Protein AF-A0A916CZT8-F1 (afdb_monomer_lite)

Foldseek 3Di:
DDLVVLLVLLVVLLVLLVVLLVLLVPPPDPADPVLVVLSVVLNVVSVVLNVVSVVVSVCVVVVPDVVVVVDPDPVRSVVVSVVSSVVSVVSSVVNCVSVVVRD

pLDDT: mean 89.32, std 10.2, range [47.47, 97.38]

Structure (mmCIF, N/CA/C/O backbone):
data_AF-A0A916CZT8-F1
#
_entry.id   AF-A0A916CZT8-F1
#
loop_
_atom_site.group_PDB
_atom_site.id
_atom_site.type_symbol
_atom_site.label_atom_id
_atom_site.label_alt_id
_atom_site.label_comp_id
_atom_site.label_asym_id
_atom_site.label_entity_id
_atom_site.label_seq_id
_atom_site.pdbx_PDB_ins_code
_atom_site.Cartn_x
_atom_site.Cartn_y
_atom_site.Cartn_z
_atom_site.occupancy
_atom_site.B_iso_or_equiv
_atom_site.auth_seq_id
_atom_site.auth_comp_id
_atom_site.auth_asym_id
_atom_site.auth_atom_id
_atom_site.pdbx_PDB_model_num
ATOM 1 N N . MET A 1 1 ? -3.153 4.500 22.748 1.00 67.06 1 MET A N 1
ATOM 2 C CA . MET A 1 1 ? -3.014 4.662 21.289 1.00 67.06 1 MET A CA 1
ATOM 3 C C . MET A 1 1 ? -4.391 5.031 20.774 1.00 67.06 1 MET A C 1
ATOM 5 O O . MET A 1 1 ? -5.341 4.443 21.275 1.00 67.06 1 MET A O 1
ATOM 9 N N . SER A 1 2 ? -4.530 6.058 19.937 1.00 84.88 2 SER A N 1
ATOM 10 C CA . SER A 1 2 ? -5.842 6.485 19.430 1.00 84.88 2 SER A CA 1
ATOM 11 C C . SER A 1 2 ? -6.077 5.938 18.023 1.00 84.88 2 SER A C 1
ATOM 13 O O . SER A 1 2 ? -5.125 5.660 17.297 1.00 84.88 2 SER A O 1
ATOM 15 N N . VAL A 1 3 ? -7.346 5.834 17.623 1.00 85.31 3 VAL A N 1
ATOM 16 C CA . VAL A 1 3 ? -7.745 5.534 16.234 1.00 85.31 3 VAL A CA 1
ATOM 17 C C . VAL A 1 3 ? -7.135 6.542 15.250 1.00 85.31 3 VAL A C 1
ATOM 19 O O . VAL A 1 3 ? -6.746 6.167 14.153 1.00 85.31 3 VAL A O 1
ATOM 22 N N . GLU A 1 4 ? -6.960 7.796 15.673 1.00 89.69 4 GLU A N 1
ATOM 23 C CA . GLU A 1 4 ? -6.265 8.838 14.904 1.00 89.69 4 GLU A CA 1
ATOM 24 C C . GLU A 1 4 ? -4.826 8.431 14.545 1.00 89.69 4 GLU A C 1
ATOM 26 O O . GLU A 1 4 ? -4.433 8.550 13.393 1.00 89.69 4 GLU A O 1
ATOM 31 N N . THR A 1 5 ? -4.074 7.826 15.475 1.00 91.56 5 THR A N 1
ATOM 32 C CA . THR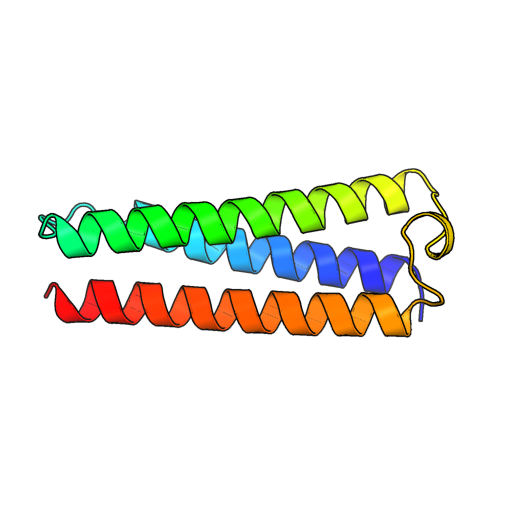 A 1 5 ? -2.721 7.309 15.188 1.00 91.56 5 THR A CA 1
ATOM 33 C C . THR A 1 5 ? -2.733 6.200 14.132 1.00 91.56 5 THR A C 1
ATOM 35 O O . THR A 1 5 ? -1.827 6.124 13.304 1.00 91.56 5 THR A O 1
ATOM 38 N N . VAL A 1 6 ? -3.752 5.336 14.149 1.00 92.44 6 VAL A N 1
ATOM 39 C CA . VAL A 1 6 ? -3.904 4.258 13.161 1.00 92.44 6 VAL A CA 1
ATOM 40 C C . VAL A 1 6 ? -4.195 4.845 11.778 1.00 92.44 6 VAL A C 1
ATOM 42 O O . VAL A 1 6 ? -3.575 4.437 10.798 1.00 92.44 6 VAL A O 1
ATOM 45 N N . ILE A 1 7 ? -5.088 5.835 11.702 1.00 93.56 7 ILE A N 1
ATOM 46 C CA . ILE A 1 7 ? -5.421 6.541 10.456 1.00 93.56 7 ILE A CA 1
ATOM 47 C C . ILE A 1 7 ? -4.194 7.280 9.902 1.00 93.56 7 ILE A C 1
ATOM 49 O O . ILE A 1 7 ? -3.898 7.163 8.713 1.00 93.56 7 ILE A O 1
ATOM 53 N N . ASP A 1 8 ? -3.420 7.960 10.749 1.00 95.00 8 ASP A N 1
ATOM 54 C CA . ASP A 1 8 ? -2.180 8.626 10.333 1.00 95.00 8 ASP A CA 1
ATOM 55 C C . ASP A 1 8 ? -1.173 7.630 9.730 1.00 95.00 8 ASP A C 1
ATOM 57 O O . ASP A 1 8 ? -0.571 7.890 8.683 1.00 95.00 8 ASP A O 1
ATOM 61 N N . GLN A 1 9 ? -1.017 6.454 10.348 1.00 95.19 9 GLN A N 1
ATOM 62 C CA . GLN A 1 9 ? -0.136 5.401 9.837 1.00 95.19 9 GLN A CA 1
ATOM 63 C C . GLN A 1 9 ? -0.648 4.819 8.505 1.00 95.19 9 GLN A C 1
ATOM 65 O O . GLN A 1 9 ? 0.144 4.555 7.593 1.00 95.19 9 GLN A O 1
ATOM 70 N N . MET A 1 10 ? -1.968 4.658 8.352 1.00 96.19 10 MET A N 1
ATOM 71 C CA . MET A 1 10 ? -2.595 4.266 7.084 1.00 96.19 10 MET A CA 1
ATOM 72 C C . MET A 1 10 ? -2.302 5.283 5.977 1.00 96.19 10 MET A C 1
ATOM 74 O O . MET A 1 10 ? -1.873 4.898 4.883 1.00 96.19 10 MET A O 1
ATOM 78 N N . GLN A 1 11 ? -2.455 6.577 6.266 1.00 97.06 11 GLN A N 1
ATOM 79 C CA . GLN A 1 11 ? -2.135 7.643 5.321 1.00 97.06 11 GLN A CA 1
ATOM 80 C C . GLN A 1 11 ? -0.650 7.614 4.928 1.00 97.06 11 GLN A C 1
ATOM 82 O O . GLN A 1 11 ? -0.326 7.700 3.742 1.00 97.06 11 GLN A O 1
ATOM 87 N N . GLY A 1 12 ? 0.251 7.381 5.888 1.00 96.44 12 GLY A N 1
ATOM 88 C CA . GLY A 1 12 ? 1.682 7.198 5.624 1.00 96.44 12 GLY A CA 1
ATOM 89 C C . GLY A 1 12 ? 1.977 6.052 4.646 1.00 96.44 12 GLY A C 1
ATOM 90 O O . GLY A 1 12 ? 2.775 6.212 3.714 1.00 96.44 12 GLY A O 1
ATOM 91 N N . CYS A 1 13 ? 1.287 4.917 4.789 1.00 96.44 13 CYS A N 1
ATOM 92 C CA . CYS A 1 13 ? 1.398 3.790 3.859 1.00 96.44 13 CYS A CA 1
ATOM 93 C C . CYS A 1 13 ? 0.892 4.153 2.452 1.00 96.44 13 CYS A C 1
ATOM 95 O O . CYS A 1 13 ? 1.559 3.858 1.454 1.00 96.44 13 CYS A O 1
ATOM 97 N N . ILE A 1 14 ? -0.262 4.823 2.356 1.00 97.38 14 ILE A N 1
ATOM 98 C CA . ILE A 1 14 ? -0.841 5.270 1.079 1.00 97.38 14 ILE A CA 1
ATOM 99 C C . ILE A 1 14 ? 0.112 6.229 0.361 1.00 97.38 14 ILE A C 1
ATOM 101 O O . ILE A 1 14 ? 0.368 6.062 -0.837 1.00 97.38 14 ILE A O 1
ATOM 105 N N . ASP A 1 15 ? 0.680 7.196 1.078 1.00 97.06 15 ASP A N 1
ATOM 106 C CA . ASP A 1 15 ? 1.604 8.183 0.520 1.00 97.06 15 ASP A CA 1
ATOM 107 C C . ASP A 1 15 ? 2.895 7.520 0.026 1.00 97.06 15 ASP A C 1
ATOM 109 O O . ASP A 1 15 ? 3.360 7.792 -1.088 1.00 97.06 15 ASP A O 1
ATOM 113 N N . ALA A 1 16 ? 3.454 6.590 0.808 1.00 94.62 16 ALA A N 1
ATOM 114 C CA . ALA A 1 16 ? 4.646 5.837 0.428 1.00 94.62 16 ALA A CA 1
ATOM 115 C C . ALA A 1 16 ? 4.412 4.984 -0.831 1.00 94.62 16 ALA A C 1
ATOM 117 O O . ALA A 1 16 ? 5.240 4.989 -1.753 1.00 94.62 16 ALA A O 1
ATOM 118 N N . ALA A 1 17 ? 3.280 4.281 -0.907 1.00 95.06 17 ALA A N 1
ATOM 119 C CA . ALA A 1 17 ? 2.924 3.480 -2.073 1.00 95.06 17 ALA A CA 1
ATOM 120 C C . ALA A 1 17 ? 2.643 4.358 -3.303 1.00 95.06 17 ALA A C 1
ATOM 122 O O . ALA A 1 17 ? 3.131 4.072 -4.398 1.00 95.06 17 ALA A O 1
ATOM 123 N N . THR A 1 18 ? 1.926 5.470 -3.133 1.00 95.06 18 THR A N 1
ATOM 124 C CA . THR A 1 18 ? 1.630 6.422 -4.215 1.00 95.06 18 THR A CA 1
ATOM 125 C C . THR A 1 18 ? 2.906 7.044 -4.767 1.00 95.06 18 THR A C 1
ATOM 127 O O . THR A 1 18 ? 3.080 7.131 -5.984 1.00 95.06 18 THR A O 1
ATOM 130 N N . LYS A 1 19 ? 3.854 7.400 -3.895 1.00 93.69 19 LYS A N 1
ATOM 131 C CA . LYS A 1 19 ? 5.178 7.880 -4.300 1.00 93.69 19 LYS A CA 1
ATOM 132 C C . LYS A 1 19 ? 5.941 6.827 -5.107 1.00 93.69 19 LYS A C 1
ATOM 134 O O . LYS A 1 19 ? 6.464 7.150 -6.170 1.00 93.69 19 LYS A O 1
ATOM 139 N N . ALA A 1 20 ? 5.945 5.571 -4.653 1.00 92.00 20 ALA A N 1
ATOM 140 C CA . ALA A 1 20 ? 6.574 4.456 -5.368 1.00 92.00 20 ALA A CA 1
ATOM 141 C C . ALA A 1 20 ? 6.012 4.277 -6.789 1.00 92.00 20 ALA A C 1
ATOM 143 O O . ALA A 1 20 ? 6.757 4.063 -7.746 1.00 92.00 20 ALA A O 1
ATOM 144 N N . ARG A 1 21 ? 4.690 4.413 -6.938 1.00 92.19 21 ARG A N 1
ATOM 145 C CA . ARG A 1 21 ? 4.012 4.381 -8.243 1.00 92.19 21 ARG A CA 1
ATOM 146 C C . ARG A 1 21 ? 4.329 5.603 -9.098 1.00 92.19 21 ARG A C 1
ATOM 148 O O . ARG A 1 21 ? 4.558 5.480 -10.298 1.00 92.19 21 ARG A O 1
ATOM 155 N N . GLY A 1 22 ? 4.397 6.784 -8.491 1.00 87.44 22 GLY A N 1
ATOM 156 C CA . GLY A 1 22 ? 4.837 8.001 -9.173 1.00 87.44 22 GLY A CA 1
ATOM 157 C C . GLY A 1 22 ? 6.254 7.863 -9.732 1.00 87.44 22 GLY A C 1
ATOM 158 O O . GLY A 1 22 ? 6.541 8.357 -10.823 1.00 87.44 22 GLY A O 1
ATOM 159 N N . ASP A 1 23 ? 7.125 7.138 -9.028 1.00 85.06 23 ASP A N 1
ATOM 160 C CA . ASP A 1 23 ? 8.452 6.817 -9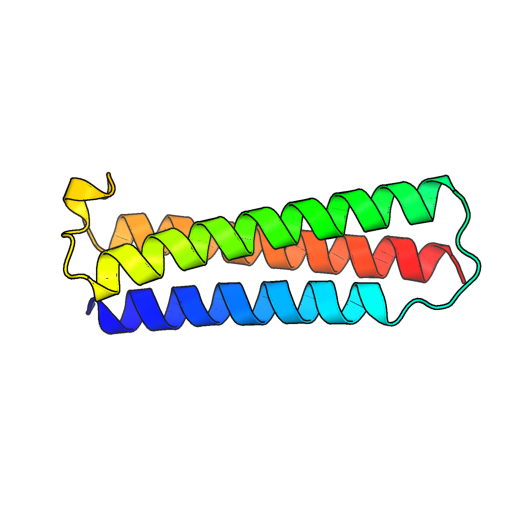.533 1.00 85.06 23 ASP A CA 1
ATOM 161 C C . ASP A 1 23 ? 8.368 5.906 -10.757 1.00 85.06 23 ASP A C 1
ATOM 163 O O . ASP A 1 23 ? 9.081 6.188 -11.715 1.00 85.06 23 ASP A O 1
ATOM 167 N N . LEU A 1 24 ? 7.487 4.892 -10.799 1.00 83.25 24 LEU A N 1
ATOM 168 C CA . LEU A 1 24 ? 7.252 4.040 -11.981 1.00 83.25 24 LEU A CA 1
ATOM 169 C C . LEU A 1 24 ? 6.920 4.856 -13.234 1.00 83.25 24 LEU A C 1
ATOM 171 O O . LEU A 1 24 ? 7.626 4.711 -14.233 1.00 83.25 24 LEU A O 1
ATOM 175 N N . ALA A 1 25 ? 5.934 5.755 -13.149 1.00 71.88 25 ALA A N 1
ATOM 176 C CA . ALA A 1 25 ? 5.429 6.545 -14.278 1.00 71.88 25 ALA A CA 1
ATOM 177 C C . ALA A 1 25 ? 6.482 7.462 -14.932 1.00 71.88 25 ALA A C 1
ATOM 179 O O . ALA A 1 25 ? 6.354 7.818 -16.100 1.00 71.88 25 ALA A O 1
ATOM 180 N N . LYS A 1 26 ? 7.546 7.828 -14.205 1.00 67.75 26 LYS A N 1
ATOM 181 C CA . LYS A 1 26 ? 8.638 8.671 -14.723 1.00 67.75 26 LYS A CA 1
ATOM 182 C C . LYS A 1 26 ? 9.635 7.922 -15.618 1.00 67.75 26 LYS A C 1
ATOM 184 O O . LYS A 1 26 ? 10.547 8.550 -16.148 1.00 67.75 26 LYS A O 1
ATOM 189 N N . SER A 1 27 ? 9.499 6.605 -15.789 1.00 62.66 27 SER A N 1
ATOM 190 C CA . SER A 1 27 ? 10.335 5.836 -16.719 1.00 62.66 27 SER A CA 1
ATOM 191 C C . SER A 1 27 ? 9.774 5.890 -18.135 1.00 62.66 27 SER A C 1
ATOM 193 O O . SER A 1 27 ? 9.013 5.019 -18.536 1.00 62.66 27 SER A O 1
ATOM 195 N N . GLY A 1 28 ? 10.175 6.914 -18.887 1.00 54.94 28 GLY A N 1
ATOM 196 C CA . GLY A 1 28 ? 9.957 7.013 -20.335 1.00 54.94 28 GLY A CA 1
ATOM 197 C C . GLY A 1 28 ? 11.019 6.296 -21.181 1.00 54.94 28 GLY A C 1
ATOM 198 O O . GLY A 1 28 ? 11.096 6.549 -22.379 1.00 54.94 28 GLY A O 1
ATOM 199 N N . ASP A 1 29 ? 11.852 5.449 -20.570 1.00 60.00 29 ASP A N 1
ATOM 200 C CA . ASP A 1 29 ? 12.970 4.785 -21.245 1.00 60.00 29 ASP A CA 1
ATOM 201 C C . ASP A 1 29 ? 12.525 3.498 -21.956 1.00 60.00 29 ASP A C 1
ATOM 203 O O . ASP A 1 29 ? 11.578 2.827 -21.537 1.00 60.00 29 ASP A O 1
ATOM 207 N N . ALA A 1 30 ? 13.235 3.148 -23.033 1.00 65.12 30 ALA A N 1
ATOM 208 C CA . ALA A 1 30 ? 13.056 1.915 -23.796 1.00 65.12 30 ALA A CA 1
ATOM 209 C C . ALA A 1 30 ? 13.475 0.690 -22.963 1.00 65.12 30 ALA A C 1
ATOM 211 O O . ALA A 1 30 ? 14.555 0.134 -23.136 1.00 65.12 30 ALA A O 1
ATOM 212 N N . LEU A 1 31 ? 12.618 0.296 -22.024 1.00 73.25 31 LEU A N 1
ATOM 213 C CA . LEU A 1 31 ? 12.751 -0.938 -21.262 1.00 73.25 31 LEU A CA 1
ATOM 214 C C . LEU A 1 31 ? 12.529 -2.139 -22.182 1.00 73.25 31 LEU A C 1
ATOM 216 O O . LEU A 1 31 ? 11.648 -2.117 -23.047 1.00 73.25 31 LEU A O 1
ATOM 220 N N . ASP A 1 32 ? 13.285 -3.214 -21.962 1.00 81.75 32 ASP A N 1
ATOM 221 C CA . ASP A 1 32 ? 12.943 -4.495 -22.568 1.00 81.75 32 ASP A CA 1
ATOM 222 C C . ASP A 1 32 ? 11.575 -4.999 -22.056 1.00 81.75 32 ASP A C 1
ATOM 224 O O . ASP A 1 32 ? 11.026 -4.535 -21.048 1.00 81.75 32 ASP A O 1
ATOM 228 N N . HIS A 1 33 ? 10.986 -5.947 -22.788 1.00 82.44 33 HIS A N 1
ATOM 229 C CA . HIS A 1 33 ? 9.642 -6.447 -22.499 1.00 82.44 33 HIS A CA 1
ATOM 230 C C . HIS A 1 33 ? 9.520 -7.111 -21.114 1.00 82.44 33 HIS A C 1
ATOM 232 O O . HIS A 1 33 ? 8.454 -7.042 -20.493 1.00 82.44 33 HIS A O 1
ATOM 238 N N . ASP A 1 34 ? 10.589 -7.736 -20.614 1.00 86.31 34 ASP A N 1
ATOM 239 C CA . ASP A 1 34 ? 10.601 -8.405 -19.310 1.00 86.31 34 ASP A CA 1
ATOM 240 C C . ASP A 1 34 ? 10.643 -7.369 -18.177 1.00 86.31 34 ASP A C 1
ATOM 242 O O . ASP A 1 34 ? 9.807 -7.400 -17.271 1.00 86.31 34 ASP A O 1
ATOM 246 N N . ALA A 1 35 ? 11.520 -6.369 -18.277 1.00 86.94 35 ALA A N 1
ATOM 247 C CA . ALA A 1 35 ? 11.579 -5.243 -17.355 1.00 86.94 35 ALA A CA 1
ATOM 248 C C . ALA A 1 35 ? 10.243 -4.484 -17.309 1.00 86.94 35 ALA A C 1
ATOM 250 O O . ALA A 1 35 ? 9.711 -4.240 -16.223 1.00 86.94 35 ALA A O 1
ATOM 251 N N . ALA A 1 36 ? 9.641 -4.187 -18.465 1.00 86.62 36 ALA A N 1
ATOM 252 C CA . ALA A 1 36 ? 8.330 -3.542 -18.537 1.00 86.62 36 ALA A CA 1
ATOM 253 C C . ALA A 1 36 ? 7.224 -4.387 -17.872 1.00 86.62 36 ALA A C 1
ATOM 255 O O . ALA A 1 36 ? 6.399 -3.862 -17.120 1.00 86.62 36 ALA A O 1
ATOM 256 N N . SER A 1 37 ? 7.226 -5.705 -18.090 1.00 89.00 37 SER A N 1
ATOM 257 C CA . SER A 1 37 ? 6.258 -6.624 -17.475 1.00 89.00 37 SER A CA 1
ATOM 258 C C . SER A 1 37 ? 6.405 -6.684 -15.953 1.00 89.00 37 SER A C 1
ATOM 260 O O . SER A 1 37 ? 5.403 -6.637 -15.233 1.00 89.00 37 SER A O 1
ATOM 262 N N . ARG A 1 38 ? 7.642 -6.718 -15.444 1.00 90.69 38 ARG A N 1
ATOM 263 C CA . ARG A 1 38 ? 7.928 -6.701 -14.001 1.00 90.69 38 ARG A CA 1
ATOM 264 C C . ARG A 1 38 ? 7.521 -5.380 -13.353 1.00 90.69 38 ARG A C 1
ATOM 266 O O . ARG A 1 38 ? 6.907 -5.400 -12.290 1.00 90.69 38 ARG A O 1
ATOM 273 N N . LEU A 1 39 ? 7.795 -4.241 -13.993 1.00 90.50 39 LEU A N 1
ATOM 274 C CA . LEU A 1 39 ? 7.354 -2.933 -13.493 1.00 90.50 39 LEU A CA 1
ATOM 275 C C . LEU A 1 39 ? 5.823 -2.812 -13.470 1.00 90.50 39 LEU A C 1
ATOM 277 O O . LEU A 1 39 ? 5.273 -2.305 -12.496 1.00 90.50 39 LEU A O 1
ATOM 281 N N . ASN A 1 40 ? 5.126 -3.337 -14.482 1.00 90.88 40 ASN A N 1
ATOM 282 C CA . ASN A 1 40 ? 3.661 -3.391 -14.490 1.00 90.88 40 ASN A CA 1
ATOM 283 C C . ASN A 1 40 ? 3.107 -4.281 -13.370 1.00 90.88 40 ASN A C 1
ATOM 285 O O . ASN A 1 40 ? 2.093 -3.950 -12.756 1.00 90.88 40 ASN A O 1
ATOM 289 N N . TRP A 1 41 ? 3.756 -5.414 -13.090 1.00 94.31 41 TRP A N 1
ATOM 290 C CA . TRP A 1 41 ? 3.386 -6.250 -11.950 1.00 94.31 41 TRP A CA 1
ATOM 291 C C . TRP A 1 41 ? 3.574 -5.497 -10.624 1.00 94.31 41 TRP A C 1
ATOM 293 O O . TRP A 1 41 ? 2.662 -5.506 -9.798 1.00 94.31 41 TRP A O 1
ATOM 303 N N . LEU A 1 42 ? 4.688 -4.775 -10.456 1.00 94.44 42 LEU A N 1
ATOM 304 C CA . LEU A 1 42 ? 4.953 -3.947 -9.273 1.00 94.44 42 LEU A CA 1
ATOM 305 C C . LEU A 1 42 ? 3.928 -2.812 -9.104 1.00 94.44 42 LEU A C 1
ATOM 307 O O . LEU A 1 42 ? 3.465 -2.588 -7.986 1.00 94.44 42 LEU A O 1
ATOM 311 N N . ASP A 1 43 ? 3.514 -2.144 -10.188 1.00 94.56 43 ASP A N 1
ATOM 312 C CA . ASP A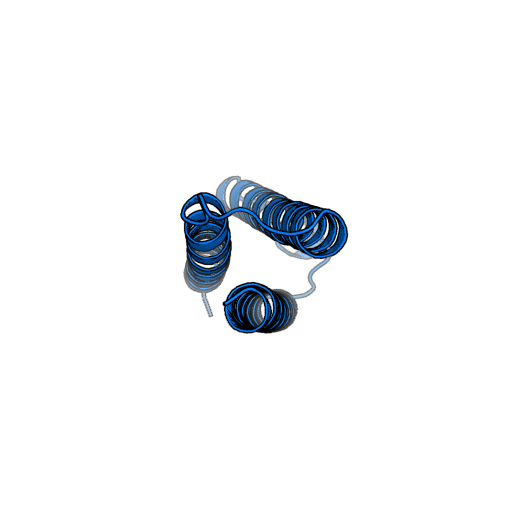 1 43 ? 2.450 -1.124 -10.138 1.00 94.56 43 ASP A CA 1
ATOM 313 C C . ASP A 1 43 ? 1.130 -1.701 -9.610 1.00 94.56 43 ASP A C 1
ATOM 315 O O . ASP A 1 43 ? 0.458 -1.093 -8.771 1.00 94.56 43 ASP A O 1
ATOM 319 N N . ARG A 1 44 ? 0.772 -2.911 -10.056 1.00 95.12 44 ARG A N 1
ATOM 320 C CA . ARG A 1 44 ? -0.431 -3.608 -9.583 1.00 95.12 44 ARG A CA 1
ATOM 321 C C . ARG A 1 44 ? -0.339 -3.969 -8.103 1.00 95.12 44 ARG A C 1
ATOM 323 O O . ARG A 1 44 ? -1.326 -3.783 -7.398 1.00 95.12 44 ARG A O 1
ATOM 330 N N . GLN A 1 45 ? 0.817 -4.439 -7.626 1.00 96.06 45 GLN A N 1
ATOM 331 C CA . GLN A 1 45 ? 1.008 -4.753 -6.202 1.00 96.06 45 GLN A CA 1
ATOM 332 C C . GLN A 1 45 ? 0.855 -3.506 -5.324 1.00 96.06 45 GLN A C 1
ATOM 334 O O . GLN A 1 45 ? 0.119 -3.525 -4.339 1.00 96.06 45 GLN A O 1
ATOM 339 N N . LEU A 1 46 ? 1.480 -2.394 -5.720 1.00 95.31 46 LEU A N 1
ATOM 340 C CA . LEU A 1 46 ? 1.341 -1.121 -5.011 1.00 95.31 46 LEU A CA 1
ATOM 341 C C . LEU A 1 46 ? -0.106 -0.6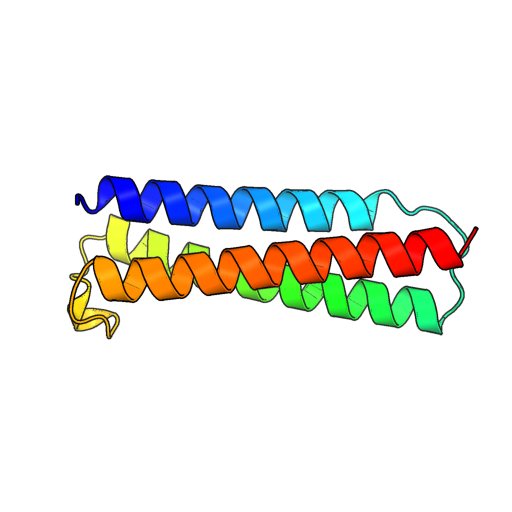19 -5.028 1.00 95.31 46 LEU A C 1
ATOM 343 O O . LEU A 1 46 ? -0.614 -0.176 -4.003 1.00 95.31 46 LEU A O 1
ATOM 347 N N . THR A 1 47 ? -0.792 -0.726 -6.168 1.00 95.88 47 THR A N 1
ATOM 348 C CA . THR A 1 47 ? -2.209 -0.350 -6.285 1.00 95.88 47 THR A CA 1
ATOM 349 C C . THR A 1 47 ? -3.090 -1.182 -5.356 1.00 95.88 47 THR A C 1
ATOM 351 O O . THR A 1 47 ? -3.951 -0.627 -4.679 1.00 95.88 47 THR A O 1
ATOM 354 N N . ALA A 1 48 ? -2.861 -2.495 -5.278 1.00 95.56 48 ALA A N 1
ATOM 355 C CA . ALA A 1 48 ? -3.614 -3.376 -4.392 1.00 95.56 48 ALA A CA 1
ATOM 356 C C . ALA A 1 48 ? -3.449 -2.982 -2.916 1.00 95.56 48 ALA A C 1
ATOM 358 O O . ALA A 1 48 ? -4.439 -2.933 -2.189 1.00 95.56 48 ALA A O 1
ATOM 359 N N . ARG A 1 49 ? -2.227 -2.633 -2.488 1.00 95.06 49 ARG A N 1
ATOM 360 C CA . ARG A 1 49 ? -1.969 -2.151 -1.121 1.00 95.06 49 ARG A CA 1
ATOM 361 C C . ARG A 1 49 ? -2.625 -0.807 -0.835 1.00 95.06 49 ARG A C 1
ATOM 363 O O . ARG A 1 49 ? -3.221 -0.656 0.223 1.00 95.06 49 ARG A O 1
ATOM 370 N N . ILE A 1 50 ? -2.587 0.132 -1.783 1.00 96.38 50 ILE A N 1
ATOM 371 C CA . ILE A 1 50 ? -3.287 1.418 -1.645 1.00 96.38 50 ILE A CA 1
ATOM 372 C C . ILE A 1 50 ? -4.782 1.186 -1.427 1.00 96.38 50 ILE A C 1
ATOM 374 O O . ILE A 1 50 ? -5.337 1.701 -0.465 1.00 96.38 50 ILE A O 1
ATOM 378 N N . VAL A 1 51 ? -5.420 0.378 -2.279 1.00 96.69 51 VAL A N 1
ATOM 379 C CA . VAL A 1 51 ? -6.862 0.102 -2.183 1.00 96.69 51 VAL A CA 1
ATOM 380 C C . VAL A 1 51 ? -7.209 -0.601 -0.871 1.00 96.69 51 VAL A C 1
ATOM 382 O O . VAL A 1 51 ? -8.203 -0.253 -0.241 1.00 96.69 51 VAL A O 1
ATOM 385 N N . GLN A 1 52 ? -6.384 -1.556 -0.436 1.00 94.88 52 GLN A N 1
ATOM 386 C CA . GLN A 1 52 ? -6.568 -2.252 0.837 1.00 94.88 52 GLN A CA 1
ATOM 387 C C . GLN A 1 52 ? -6.545 -1.277 2.022 1.00 94.88 52 GLN A C 1
ATOM 389 O O . GLN A 1 52 ? -7.463 -1.287 2.839 1.00 94.88 52 GLN A O 1
ATOM 394 N N . VAL A 1 53 ? -5.519 -0.425 2.105 1.00 95.75 53 VAL A N 1
ATOM 39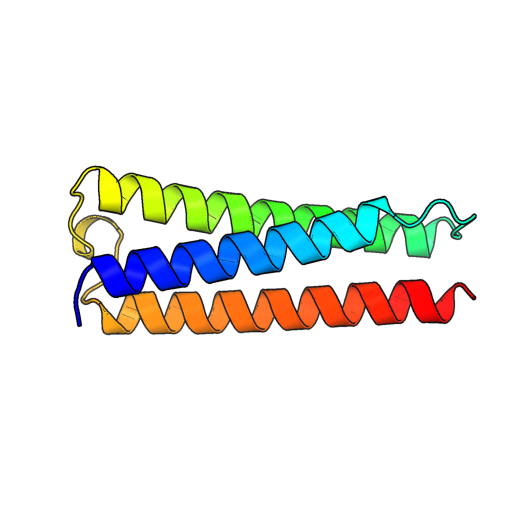5 C CA . VAL A 1 53 ? -5.370 0.533 3.209 1.00 95.75 53 VAL A CA 1
ATOM 396 C C . VAL A 1 53 ? -6.455 1.612 3.156 1.00 95.75 53 VAL A C 1
ATOM 398 O O . VAL A 1 53 ? -7.018 1.951 4.189 1.00 95.75 53 VAL A O 1
ATOM 401 N N . GLN A 1 54 ? -6.818 2.096 1.964 1.00 96.38 54 GLN A N 1
ATOM 402 C CA . GLN A 1 54 ? -7.925 3.043 1.789 1.00 96.38 54 GLN A CA 1
ATOM 403 C C . GLN A 1 54 ? -9.266 2.465 2.245 1.00 96.38 54 GLN A C 1
ATOM 405 O O . GLN A 1 54 ? -10.036 3.176 2.879 1.00 96.38 54 GLN A O 1
ATOM 410 N N . GLY A 1 55 ? -9.543 1.192 1.945 1.00 95.19 55 GLY A N 1
ATOM 411 C CA . GLY A 1 55 ? -10.755 0.519 2.416 1.00 95.19 55 GLY A CA 1
ATOM 412 C C . GLY A 1 55 ? -10.827 0.486 3.942 1.00 95.19 55 GLY A C 1
ATOM 413 O O . GLY A 1 55 ? -11.807 0.945 4.516 1.00 95.19 55 GLY A O 1
ATOM 414 N N . LEU A 1 56 ? -9.744 0.045 4.592 1.00 94.00 56 LEU A N 1
ATOM 415 C CA . LEU A 1 56 ? -9.656 0.012 6.056 1.00 94.00 56 LEU A CA 1
ATOM 416 C C . LEU A 1 56 ? -9.798 1.403 6.686 1.00 94.00 56 LEU A C 1
ATOM 418 O O . LEU A 1 56 ? -10.471 1.555 7.703 1.00 94.00 56 LEU A O 1
ATOM 422 N N . MET A 1 57 ? -9.179 2.417 6.081 1.00 94.94 57 MET A N 1
ATOM 423 C CA . MET A 1 57 ? -9.247 3.794 6.563 1.00 94.94 57 MET A CA 1
ATOM 424 C C . MET A 1 57 ? -10.672 4.348 6.473 1.00 94.94 57 MET A C 1
ATOM 426 O O . MET A 1 57 ? -11.174 4.880 7.457 1.00 94.94 57 MET A O 1
ATOM 430 N N . LEU A 1 58 ? -11.351 4.150 5.336 1.00 95.88 58 LEU A N 1
ATOM 431 C CA . LEU A 1 58 ? -12.746 4.561 5.147 1.00 95.88 58 LEU A CA 1
ATOM 432 C C . LEU A 1 58 ? -13.684 3.882 6.150 1.00 95.88 58 LEU A C 1
ATOM 434 O O . LEU A 1 58 ? -14.591 4.524 6.676 1.00 95.88 58 LEU A O 1
ATOM 438 N N . ASP A 1 59 ? -13.459 2.599 6.434 1.00 95.00 59 ASP A N 1
ATOM 439 C CA . ASP A 1 59 ? -14.249 1.866 7.418 1.00 95.00 59 ASP A CA 1
ATOM 440 C C . ASP A 1 59 ? -14.062 2.442 8.836 1.00 95.00 59 ASP A C 1
ATOM 442 O O . ASP A 1 59 ? -15.039 2.666 9.558 1.00 95.00 59 ASP A O 1
ATOM 446 N N . LEU A 1 60 ? -12.822 2.753 9.229 1.00 92.38 60 LEU A N 1
ATOM 447 C CA . LEU A 1 60 ? -12.528 3.389 10.518 1.00 92.38 60 LEU A CA 1
ATOM 448 C C . LEU A 1 60 ? -13.106 4.804 10.622 1.00 92.38 60 LEU A C 1
ATOM 450 O O . LEU A 1 60 ? -13.686 5.155 11.650 1.00 92.38 60 LEU A O 1
ATOM 454 N N . GLU A 1 61 ? -13.000 5.605 9.562 1.00 92.94 61 GLU A N 1
ATOM 455 C CA . GLU A 1 61 ? -13.590 6.948 9.486 1.00 92.94 61 GLU A CA 1
ATOM 456 C C . GLU A 1 61 ? -15.124 6.911 9.547 1.00 92.94 61 GLU A C 1
ATOM 458 O O . GLU A 1 61 ? -15.747 7.810 10.117 1.00 92.94 61 GLU A O 1
ATOM 463 N N . ALA A 1 62 ? -15.745 5.847 9.030 1.00 93.88 62 ALA A N 1
ATOM 464 C CA . ALA A 1 62 ? -17.178 5.588 9.167 1.00 93.88 62 ALA A CA 1
ATOM 465 C C . ALA A 1 62 ? -17.585 5.137 10.586 1.00 93.88 62 ALA A C 1
ATOM 467 O O . ALA A 1 62 ? -18.775 4.962 10.862 1.00 93.88 62 ALA A O 1
ATOM 468 N N . GLY A 1 63 ? -16.621 4.962 11.494 1.00 92.69 63 GLY A N 1
ATOM 469 C CA . GLY A 1 63 ? -16.847 4.574 12.882 1.00 92.69 63 GLY A CA 1
ATOM 470 C C . GLY A 1 63 ? -17.032 3.071 13.090 1.00 92.69 63 GLY A C 1
ATOM 471 O O . GLY A 1 63 ? -17.537 2.672 14.143 1.00 92.69 63 GLY A O 1
ATOM 472 N N . LEU A 1 64 ? -16.648 2.227 12.121 1.00 93.38 64 LEU A N 1
ATOM 473 C CA . LEU A 1 64 ? -16.638 0.780 12.330 1.00 93.38 64 LEU A CA 1
ATOM 474 C C . LEU A 1 64 ? -15.586 0.424 13.389 1.00 93.38 64 LEU A C 1
ATOM 476 O O . LEU A 1 64 ? -14.433 0.847 13.289 1.00 93.38 64 LEU A O 1
ATOM 480 N N . PRO A 1 65 ? -15.949 -0.364 14.415 1.00 91.31 65 PRO A N 1
ATOM 481 C CA . PRO A 1 65 ? -14.979 -0.783 15.410 1.00 91.31 65 PRO A CA 1
ATOM 482 C C . PRO A 1 65 ? -14.005 -1.791 14.792 1.00 91.31 65 PRO A C 1
ATOM 484 O O . PRO A 1 65 ? -14.402 -2.639 13.991 1.00 91.31 65 PRO A O 1
ATOM 487 N N . LEU A 1 66 ? -12.750 -1.761 15.243 1.00 90.44 66 LEU A N 1
ATOM 488 C CA . LEU A 1 66 ? -11.680 -2.668 14.803 1.00 90.44 66 LEU A CA 1
ATOM 489 C C . LEU A 1 66 ? -12.084 -4.149 14.829 1.00 90.44 66 LEU A C 1
ATOM 491 O O . LEU A 1 66 ? -11.766 -4.897 13.906 1.00 90.44 66 LEU A O 1
ATOM 495 N N . SER A 1 67 ? -12.878 -4.552 15.821 1.00 93.19 67 SER A N 1
ATOM 496 C CA . SER A 1 67 ? -13.395 -5.918 15.941 1.00 93.19 67 SER A CA 1
ATOM 497 C C . SER A 1 67 ? -14.298 -6.339 14.780 1.00 93.19 67 SER A C 1
ATOM 499 O O . SER A 1 67 ? -14.296 -7.508 14.404 1.00 93.19 67 SER A O 1
ATOM 501 N N . SER A 1 68 ? -15.038 -5.405 14.173 1.00 92.19 68 SER A N 1
ATOM 502 C CA . SER A 1 68 ? -15.843 -5.669 12.968 1.00 92.19 68 SER A CA 1
ATOM 503 C C . SER A 1 68 ? -14.986 -5.801 11.709 1.00 92.19 68 SER A C 1
ATOM 505 O O . SER A 1 68 ? -15.415 -6.432 10.748 1.00 92.19 68 SER A O 1
ATOM 507 N N . LEU A 1 69 ? -13.771 -5.252 11.736 1.00 90.44 69 LEU A N 1
ATOM 508 C CA . LEU A 1 69 ? -12.767 -5.371 10.677 1.00 90.44 69 LEU A CA 1
ATOM 509 C C . LEU A 1 69 ? -11.842 -6.584 10.882 1.00 90.44 69 LEU A C 1
ATOM 511 O O . LEU A 1 69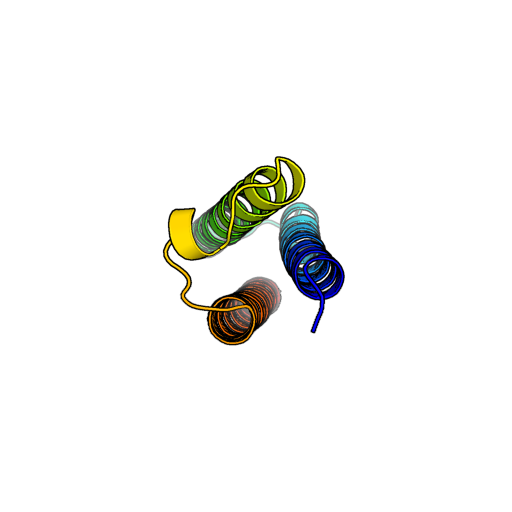 ? -10.976 -6.846 10.054 1.00 90.44 69 LEU A O 1
ATOM 515 N N . GLY A 1 70 ? -12.046 -7.346 11.964 1.00 92.56 70 GLY A N 1
ATOM 516 C CA . GLY A 1 70 ? -11.280 -8.551 12.282 1.00 92.56 70 GLY A CA 1
ATOM 517 C C . GLY A 1 70 ? -10.055 -8.327 13.171 1.00 92.56 70 GLY A C 1
ATOM 518 O O . GLY A 1 70 ? -9.277 -9.262 13.333 1.00 92.56 70 GLY A O 1
ATOM 519 N N . TYR A 1 71 ? -9.898 -7.141 13.764 1.00 92.62 71 TYR A N 1
ATOM 520 C CA . TYR A 1 71 ? -8.784 -6.809 14.658 1.00 92.62 71 TYR A CA 1
ATOM 521 C C . TYR A 1 71 ? -9.246 -6.749 16.116 1.00 92.62 71 TYR A C 1
ATOM 523 O O . TYR A 1 71 ? -10.233 -6.090 16.450 1.00 92.62 71 TYR A O 1
ATOM 531 N N . GLY A 1 72 ? -8.526 -7.425 17.006 1.00 89.56 72 GLY A N 1
ATOM 532 C CA . GLY A 1 72 ? -8.822 -7.461 18.435 1.00 89.56 72 GLY A CA 1
ATOM 533 C C . GLY A 1 72 ? -8.539 -6.140 19.150 1.00 89.56 72 GLY A C 1
ATOM 534 O O . GLY A 1 72 ? -9.186 -5.839 20.153 1.00 89.56 72 GLY A O 1
ATOM 535 N N . ASN A 1 73 ? -7.582 -5.354 18.652 1.00 88.94 73 ASN A N 1
ATOM 536 C CA . ASN A 1 73 ? -7.156 -4.080 19.234 1.00 88.94 73 ASN A CA 1
ATOM 537 C C . ASN A 1 73 ? -6.327 -3.247 18.232 1.00 88.94 73 ASN A C 1
ATOM 539 O O . ASN A 1 73 ? -6.030 -3.688 17.122 1.00 88.94 73 ASN A O 1
ATOM 543 N N . GLU A 1 74 ? -5.940 -2.037 18.643 1.00 89.88 74 GLU A N 1
ATOM 544 C CA . GLU A 1 74 ? -5.120 -1.113 17.855 1.00 89.88 74 GLU A CA 1
ATOM 545 C C . GLU A 1 74 ? -3.699 -1.639 17.586 1.00 89.88 74 GLU A C 1
ATOM 547 O O . GLU A 1 74 ? -3.094 -1.260 16.591 1.00 89.88 74 GLU A O 1
ATOM 552 N N . VAL A 1 75 ? -3.151 -2.503 18.446 1.00 92.00 75 VAL A N 1
ATOM 553 C CA . VAL A 1 75 ? -1.797 -3.057 18.262 1.00 92.00 75 VAL A CA 1
ATOM 554 C C . VAL A 1 75 ? -1.775 -4.018 17.079 1.00 92.00 75 VAL A C 1
ATOM 556 O O . VAL A 1 75 ? -0.906 -3.902 16.224 1.00 92.00 75 VAL A O 1
ATOM 559 N N . GLU A 1 76 ? -2.769 -4.899 16.976 1.00 93.81 76 GLU A N 1
ATOM 560 C CA . GLU A 1 76 ? -2.863 -5.864 15.874 1.00 93.81 76 GLU A CA 1
ATOM 561 C C . GLU A 1 76 ? -2.951 -5.174 14.507 1.00 93.81 76 GLU A C 1
ATOM 563 O O . GLU A 1 76 ? -2.276 -5.575 13.562 1.00 93.81 76 GLU A O 1
ATOM 568 N N . ILE A 1 77 ? -3.754 -4.112 14.383 1.00 93.75 77 ILE A N 1
ATOM 569 C CA . ILE A 1 77 ? -3.826 -3.375 13.115 1.00 93.75 77 ILE A CA 1
ATOM 570 C C . ILE A 1 77 ? -2.530 -2.611 12.825 1.00 93.75 77 ILE A C 1
ATOM 572 O O . ILE A 1 77 ? -2.126 -2.532 11.669 1.00 93.75 77 ILE A O 1
ATOM 576 N N . MET A 1 78 ? -1.843 -2.097 13.848 1.00 94.06 78 MET A N 1
ATOM 577 C CA . MET A 1 78 ? -0.544 -1.445 13.669 1.00 94.06 78 MET A CA 1
ATOM 578 C C . MET A 1 78 ? 0.530 -2.419 13.183 1.00 94.06 78 MET A C 1
ATOM 580 O O . MET A 1 78 ? 1.264 -2.067 12.266 1.00 94.06 78 MET A O 1
ATOM 584 N N . GLU A 1 79 ? 0.579 -3.646 13.709 1.00 94.88 79 GLU A N 1
ATOM 585 C CA . GLU A 1 79 ? 1.485 -4.694 13.213 1.00 94.88 79 GLU A CA 1
ATOM 586 C C . GLU A 1 79 ? 1.239 -4.974 11.721 1.00 94.88 79 GLU A C 1
ATOM 588 O O . GLU A 1 79 ? 2.176 -5.003 10.923 1.00 94.88 79 GLU A O 1
ATOM 593 N N . VAL A 1 80 ? -0.031 -5.059 11.303 1.00 94.31 80 VAL A N 1
ATOM 594 C CA . VAL A 1 80 ? -0.377 -5.210 9.880 1.00 94.31 80 VAL A CA 1
ATOM 595 C C . VAL A 1 80 ? 0.064 -4.000 9.048 1.00 94.31 80 VAL A C 1
ATOM 597 O O . VAL A 1 80 ? 0.528 -4.165 7.919 1.00 94.31 80 VAL A O 1
ATOM 600 N N . LEU A 1 81 ? -0.069 -2.779 9.568 1.00 95.19 81 LEU A N 1
ATOM 601 C CA . LEU A 1 81 ? 0.381 -1.576 8.862 1.00 95.19 81 LEU A CA 1
ATOM 602 C C . LEU A 1 81 ? 1.912 -1.505 8.754 1.00 95.19 81 LEU A C 1
ATOM 604 O O . LEU A 1 81 ? 2.417 -1.091 7.711 1.00 95.19 81 LEU A O 1
ATOM 608 N N . GLU A 1 82 ? 2.652 -1.944 9.772 1.00 95.62 82 GLU A N 1
ATOM 609 C CA . GLU A 1 82 ? 4.118 -2.055 9.734 1.00 95.62 82 GLU A CA 1
ATOM 610 C C . GLU A 1 82 ? 4.591 -3.088 8.697 1.00 95.62 82 GLU A C 1
ATOM 612 O O . GLU A 1 82 ? 5.560 -2.847 7.959 1.00 95.62 82 GLU A O 1
ATOM 617 N N . ASP A 1 83 ? 3.878 -4.210 8.584 1.00 95.94 83 ASP A N 1
ATOM 618 C CA . ASP A 1 83 ? 4.117 -5.217 7.551 1.00 95.94 83 ASP A CA 1
ATOM 619 C C . ASP A 1 83 ? 3.864 -4.637 6.153 1.00 95.94 83 ASP A C 1
ATOM 621 O O . ASP A 1 83 ? 4.724 -4.735 5.270 1.00 95.94 83 ASP A O 1
ATOM 625 N N . ILE A 1 84 ? 2.738 -3.943 5.957 1.00 95.38 84 ILE A N 1
ATOM 626 C CA . ILE A 1 84 ? 2.410 -3.269 4.691 1.00 95.38 84 ILE A CA 1
ATOM 627 C C . ILE A 1 84 ? 3.469 -2.216 4.337 1.00 95.38 84 ILE A C 1
ATOM 629 O O . ILE A 1 84 ? 3.917 -2.154 3.189 1.00 95.38 84 ILE A O 1
ATOM 633 N N . GLU A 1 85 ? 3.914 -1.404 5.296 1.00 95.81 85 GLU A N 1
ATOM 634 C CA . GLU A 1 85 ? 4.974 -0.418 5.076 1.00 95.81 85 GLU A CA 1
ATOM 635 C C . GLU A 1 85 ? 6.284 -1.099 4.647 1.00 95.81 85 GLU A C 1
ATOM 637 O O . GLU A 1 85 ? 6.989 -0.644 3.736 1.00 95.81 85 GLU A O 1
ATOM 642 N N . THR A 1 86 ? 6.622 -2.223 5.276 1.00 96.56 86 THR A N 1
ATOM 643 C CA . THR A 1 86 ? 7.805 -3.017 4.935 1.00 96.56 86 THR A CA 1
ATOM 644 C C . THR A 1 86 ? 7.710 -3.590 3.524 1.00 96.56 86 THR A C 1
ATOM 646 O O . THR A 1 86 ? 8.668 -3.463 2.753 1.00 96.56 86 THR A O 1
ATOM 649 N N . GLU A 1 87 ? 6.556 -4.129 3.138 1.00 95.69 87 GLU A N 1
ATOM 650 C CA . GLU A 1 87 ? 6.297 -4.587 1.773 1.00 95.69 87 GLU A CA 1
ATOM 651 C C . GLU A 1 87 ? 6.412 -3.443 0.756 1.00 95.69 87 GLU A C 1
ATOM 653 O O . GLU A 1 87 ? 7.093 -3.587 -0.261 1.00 95.69 87 GLU A O 1
ATOM 658 N N . ILE A 1 88 ? 5.835 -2.268 1.034 1.00 95.50 88 ILE A N 1
ATOM 659 C CA . ILE A 1 88 ? 5.946 -1.088 0.160 1.00 95.50 88 ILE A CA 1
ATOM 660 C C . ILE A 1 88 ? 7.416 -0.696 -0.041 1.00 95.50 88 ILE A C 1
ATOM 662 O O . ILE A 1 88 ? 7.838 -0.438 -1.174 1.00 95.50 88 ILE A O 1
ATOM 666 N N . ARG A 1 89 ? 8.226 -0.693 1.025 1.00 94.88 89 ARG A N 1
ATOM 667 C CA . ARG A 1 89 ? 9.670 -0.404 0.942 1.00 94.88 89 ARG A CA 1
ATOM 668 C C . ARG A 1 89 ? 10.419 -1.439 0.099 1.00 94.88 89 ARG A C 1
ATOM 670 O O . ARG A 1 89 ? 11.321 -1.071 -0.662 1.00 94.88 89 ARG A O 1
ATOM 677 N N . GLN A 1 90 ? 10.048 -2.715 0.189 1.00 95.25 90 GLN A N 1
ATOM 678 C CA . GLN A 1 90 ? 10.615 -3.773 -0.652 1.00 95.25 90 GLN A CA 1
ATOM 679 C C . GLN A 1 90 ? 10.234 -3.587 -2.125 1.00 95.25 90 GLN A C 1
ATOM 681 O O . GLN A 1 90 ? 11.116 -3.602 -2.986 1.00 95.25 90 GLN A O 1
ATOM 686 N N . LEU A 1 91 ? 8.962 -3.310 -2.421 1.00 94.44 91 LEU A N 1
ATOM 687 C CA . LEU A 1 91 ? 8.493 -3.022 -3.779 1.00 94.44 91 LEU A CA 1
ATOM 688 C C . LEU A 1 91 ? 9.233 -1.811 -4.368 1.00 94.44 91 LEU A C 1
ATOM 690 O O . LEU A 1 91 ? 9.757 -1.883 -5.478 1.00 94.44 91 LEU A O 1
ATOM 694 N N . GLN A 1 92 ? 9.385 -0.725 -3.603 1.00 93.00 92 GLN A N 1
ATOM 695 C CA . GLN A 1 92 ? 10.186 0.445 -3.992 1.00 93.00 92 GLN A CA 1
ATOM 696 C C . GLN A 1 92 ? 11.647 0.100 -4.302 1.00 93.00 92 GLN A C 1
ATOM 698 O O . GLN A 1 92 ? 12.255 0.672 -5.212 1.00 93.00 92 GLN A O 1
ATOM 703 N N . ARG A 1 93 ? 12.253 -0.802 -3.528 1.00 93.00 93 ARG A N 1
ATOM 704 C CA . ARG A 1 93 ? 13.614 -1.276 -3.789 1.00 93.00 93 ARG A CA 1
ATOM 705 C C . ARG A 1 93 ? 13.681 -2.047 -5.109 1.00 93.00 93 ARG A C 1
ATOM 707 O O . ARG A 1 93 ? 14.527 -1.711 -5.932 1.00 93.00 93 ARG A O 1
ATOM 714 N N . MET A 1 94 ? 12.760 -2.979 -5.348 1.00 92.88 94 MET A N 1
ATOM 715 C CA . MET A 1 94 ? 12.695 -3.742 -6.601 1.00 92.88 94 MET A CA 1
ATOM 716 C C . MET A 1 94 ? 12.507 -2.833 -7.820 1.00 92.88 94 MET A C 1
ATOM 718 O O . MET A 1 94 ? 13.157 -3.028 -8.845 1.00 92.88 94 MET A O 1
ATOM 722 N N . ILE A 1 95 ? 11.671 -1.795 -7.701 1.00 90.31 95 ILE A N 1
ATOM 723 C CA . ILE A 1 95 ? 11.486 -0.782 -8.750 1.00 90.31 95 ILE A CA 1
ATOM 724 C C . ILE A 1 95 ? 12.821 -0.125 -9.107 1.00 90.31 95 ILE A C 1
ATOM 726 O O . ILE A 1 95 ? 13.162 -0.007 -10.285 1.00 90.31 95 ILE A O 1
ATOM 730 N N . ARG A 1 96 ? 13.585 0.304 -8.096 1.00 89.00 96 ARG A N 1
ATOM 731 C CA . ARG A 1 96 ? 14.894 0.938 -8.300 1.00 89.00 96 ARG A CA 1
ATOM 732 C C . ARG A 1 96 ? 15.909 -0.023 -8.905 1.00 89.00 96 ARG A C 1
ATOM 734 O O . ARG A 1 96 ? 16.661 0.395 -9.777 1.00 89.00 96 ARG A O 1
ATOM 741 N N . GLU A 1 97 ? 15.918 -1.282 -8.477 1.00 89.94 97 GLU A N 1
ATOM 742 C CA . GLU A 1 97 ? 16.814 -2.310 -9.014 1.00 89.94 97 GLU A CA 1
ATOM 743 C C . GLU A 1 97 ? 16.524 -2.582 -10.495 1.00 89.94 97 GLU A C 1
ATOM 745 O O . GLU A 1 97 ? 17.434 -2.488 -11.312 1.00 89.94 97 GLU A O 1
ATOM 750 N N . ILE A 1 98 ? 15.263 -2.807 -10.876 1.00 87.12 98 ILE A N 1
ATOM 751 C CA . ILE A 1 98 ? 14.888 -3.049 -12.281 1.00 87.12 98 ILE A CA 1
ATOM 752 C C . ILE A 1 98 ? 15.235 -1.843 -13.160 1.00 87.12 98 ILE A C 1
ATOM 754 O O . ILE A 1 98 ? 15.790 -2.003 -14.242 1.00 87.12 98 ILE A O 1
ATOM 758 N N . LYS A 1 99 ? 14.965 -0.622 -12.685 1.00 81.94 99 LYS A N 1
ATOM 759 C CA . LYS A 1 99 ? 15.318 0.604 -13.416 1.00 81.94 99 LYS A CA 1
ATOM 760 C C . LYS A 1 99 ? 16.825 0.843 -13.496 1.00 81.94 99 LYS A C 1
ATOM 762 O O . LYS A 1 99 ? 17.293 1.408 -14.477 1.00 81.94 99 LYS A O 1
ATOM 767 N N . GLY A 1 100 ? 17.572 0.455 -12.464 1.00 79.25 100 GLY A N 1
ATOM 768 C CA . GLY A 1 100 ? 19.029 0.561 -12.429 1.00 79.25 100 GLY A CA 1
ATOM 769 C C . GLY A 1 100 ? 19.720 -0.450 -13.340 1.00 79.25 100 GLY A C 1
ATOM 770 O O . GLY A 1 100 ? 20.765 -0.133 -13.888 1.00 79.25 100 GLY A O 1
ATOM 771 N N . LEU A 1 101 ? 19.124 -1.630 -13.526 1.00 65.31 101 LEU A N 1
ATOM 772 C CA . LEU A 1 101 ? 19.612 -2.673 -14.435 1.00 65.31 101 LEU A CA 1
ATOM 773 C C . LEU A 1 101 ? 19.332 -2.372 -15.916 1.00 65.31 101 LEU A C 1
ATOM 775 O O . LEU A 1 101 ? 19.965 -2.969 -16.778 1.00 65.31 101 LEU A O 1
ATOM 779 N N . ALA A 1 102 ? 18.391 -1.472 -16.211 1.00 55.19 102 ALA A N 1
ATOM 780 C CA . ALA A 1 102 ? 18.026 -1.073 -17.571 1.00 55.19 102 ALA A CA 1
ATOM 781 C C . ALA A 1 102 ? 18.817 0.142 -18.108 1.00 55.19 102 ALA A C 1
ATOM 783 O O . ALA A 1 102 ? 18.483 0.660 -19.174 1.00 55.19 102 ALA A O 1
ATOM 784 N N . ARG A 1 103 ? 19.823 0.617 -17.363 1.00 47.47 103 ARG A N 1
ATOM 785 C CA . ARG A 1 103 ? 20.775 1.664 -17.771 1.00 47.47 103 ARG A CA 1
ATOM 786 C C . ARG A 1 103 ? 22.110 1.049 -18.160 1.00 47.47 103 ARG A C 1
ATOM 788 O O . ARG A 1 103 ? 22.731 1.600 -19.092 1.00 47.47 103 ARG A O 1
#

Sequence (103 aa):
MSVETVIDQMQGCIDAATKARGDLAKSGDALDHDAASRLNWLDRQLTARIVQVQGLMLDLEAGLPLSSLGYGNEVEIMEVLEDIETEIRQLQRMIREIKGLAR

Radius of gyration: 15.92 Å; chains: 1; bounding box: 38×17×45 Å

Secondary structure (DSSP, 8-state):
--HHHHHHHHHHHHHHHHHHHHHHHT--S---HHHHHHHHHHHHHHHHHHHHHHHHHHHHHTT--GGGGT-SSHHHHHHHHHHHHHHHHHHHHHHHHHHHHT-